Protein AF-A0A9E6UH50-F1 (afdb_monomer_lite)

Structure (mmCIF, N/CA/C/O backbone):
data_AF-A0A9E6UH50-F1
#
_entry.id   AF-A0A9E6UH50-F1
#
loop_
_atom_site.group_PDB
_atom_site.id
_atom_site.type_symbol
_atom_site.label_atom_id
_atom_site.label_alt_id
_atom_site.label_comp_id
_atom_site.label_asym_id
_atom_site.label_entity_id
_atom_site.label_seq_id
_atom_site.pdbx_PDB_ins_code
_atom_site.Cartn_x
_atom_site.Cartn_y
_atom_site.Cartn_z
_atom_site.occupancy
_atom_site.B_iso_or_equiv
_atom_site.auth_seq_id
_atom_site.auth_comp_id
_atom_site.auth_asym_id
_atom_site.auth_atom_id
_atom_site.pdbx_PDB_model_num
ATOM 1 N N . MET A 1 1 ? 26.602 -15.318 -39.374 1.00 60.47 1 MET A N 1
ATOM 2 C CA . MET A 1 1 ? 27.317 -14.076 -38.982 1.00 60.47 1 MET A CA 1
ATOM 3 C C . MET A 1 1 ? 28.482 -13.662 -39.902 1.00 60.47 1 MET A C 1
ATOM 5 O O . MET A 1 1 ? 28.886 -12.515 -39.821 1.00 60.47 1 MET A O 1
ATOM 9 N N . ARG A 1 2 ? 29.004 -14.500 -40.821 1.00 67.19 2 ARG A N 1
ATOM 10 C CA . ARG A 1 2 ? 30.162 -14.135 -41.683 1.00 67.19 2 ARG A CA 1
ATOM 11 C C . ARG A 1 2 ? 29.872 -13.105 -42.791 1.00 67.19 2 ARG A C 1
ATOM 13 O O . ARG A 1 2 ? 30.757 -12.341 -43.156 1.00 67.19 2 ARG A O 1
ATOM 20 N N . TRP A 1 3 ? 28.645 -13.065 -43.313 1.00 79.31 3 TRP A N 1
ATOM 21 C CA . TRP A 1 3 ? 28.259 -12.140 -44.392 1.00 79.31 3 TRP A CA 1
ATOM 22 C C . TRP A 1 3 ? 28.296 -10.663 -43.962 1.00 79.31 3 TRP A C 1
ATOM 24 O O . TRP A 1 3 ? 28.691 -9.802 -44.742 1.00 79.31 3 TRP A O 1
ATOM 34 N N . PHE A 1 4 ? 27.955 -10.380 -42.704 1.00 73.88 4 PHE A N 1
ATOM 35 C CA . PHE A 1 4 ? 27.937 -9.026 -42.149 1.00 73.88 4 PHE A CA 1
ATOM 36 C C . PHE A 1 4 ? 29.351 -8.455 -41.979 1.00 73.88 4 PHE A C 1
ATOM 38 O O . PHE A 1 4 ? 29.631 -7.339 -42.410 1.00 73.88 4 PHE A O 1
ATOM 45 N N . SER A 1 5 ? 30.279 -9.257 -41.447 1.00 70.31 5 SER A N 1
ATOM 46 C CA . SER A 1 5 ? 31.683 -8.859 -41.289 1.00 70.31 5 SER A CA 1
ATOM 47 C C . SER A 1 5 ? 32.361 -8.559 -42.629 1.00 70.31 5 SER A C 1
ATOM 49 O O . SER A 1 5 ? 33.117 -7.599 -42.720 1.00 70.31 5 SER A O 1
ATOM 51 N N . ALA A 1 6 ? 32.049 -9.321 -43.685 1.00 71.25 6 ALA A N 1
ATOM 52 C CA . ALA A 1 6 ? 32.576 -9.068 -45.028 1.00 71.25 6 ALA A CA 1
ATOM 53 C C . ALA A 1 6 ? 32.074 -7.741 -45.625 1.00 71.25 6 ALA A C 1
ATOM 55 O O . ALA A 1 6 ? 32.794 -7.088 -46.374 1.00 71.25 6 ALA A O 1
ATOM 56 N N . ARG A 1 7 ? 30.848 -7.325 -45.280 1.00 69.88 7 ARG A N 1
ATOM 57 C CA . ARG A 1 7 ? 30.283 -6.045 -45.724 1.00 69.88 7 ARG A CA 1
ATOM 58 C C . ARG A 1 7 ? 30.893 -4.870 -44.977 1.00 69.88 7 ARG A C 1
ATOM 60 O O . ARG A 1 7 ? 31.233 -3.895 -45.625 1.00 69.88 7 ARG A O 1
ATOM 67 N N . ILE A 1 8 ? 31.111 -4.983 -43.668 1.00 65.44 8 ILE A N 1
ATOM 68 C CA . ILE A 1 8 ? 31.768 -3.928 -42.880 1.00 65.44 8 ILE A CA 1
ATOM 69 C C . ILE A 1 8 ? 33.249 -3.780 -43.254 1.00 65.44 8 ILE A C 1
ATOM 71 O O . ILE A 1 8 ? 33.734 -2.659 -43.364 1.00 65.44 8 ILE A O 1
ATOM 75 N N . ALA A 1 9 ? 33.949 -4.884 -43.527 1.00 65.62 9 ALA A N 1
ATOM 76 C CA . ALA A 1 9 ? 35.352 -4.860 -43.947 1.00 65.62 9 ALA A CA 1
ATOM 77 C C . ALA A 1 9 ? 35.574 -4.284 -45.360 1.00 65.62 9 ALA A C 1
ATOM 79 O O . ALA A 1 9 ? 36.696 -3.919 -45.696 1.00 65.62 9 ALA A O 1
ATOM 80 N N . ALA A 1 10 ? 34.524 -4.207 -46.188 1.00 69.19 10 ALA A N 1
ATOM 81 C CA . ALA A 1 10 ? 34.582 -3.609 -47.521 1.00 69.19 10 ALA A CA 1
ATOM 82 C C . ALA A 1 10 ? 34.383 -2.079 -47.515 1.00 69.19 10 ALA A C 1
ATOM 84 O O . ALA A 1 10 ? 34.563 -1.445 -48.554 1.00 69.19 10 ALA A O 1
ATOM 85 N N . LEU A 1 11 ? 34.004 -1.475 -46.379 1.00 63.81 11 LEU A N 1
ATOM 86 C CA . LEU A 1 11 ? 33.921 -0.020 -46.238 1.00 63.81 11 LEU A CA 1
ATOM 87 C C . LEU A 1 11 ? 35.285 0.557 -45.849 1.00 63.81 11 LEU A C 1
ATOM 89 O O . LEU A 1 11 ? 36.008 -0.011 -45.032 1.00 63.81 11 LEU A O 1
ATOM 93 N N . SER A 1 12 ? 35.629 1.720 -46.410 1.00 71.62 12 SER A N 1
ATOM 94 C CA . SER A 1 12 ? 36.881 2.390 -46.059 1.00 71.62 12 SER A CA 1
ATOM 95 C C . SER A 1 12 ? 36.887 2.796 -44.571 1.00 71.62 12 SER A C 1
ATOM 97 O O . SER A 1 12 ? 35.833 3.174 -44.040 1.00 71.62 12 SER A O 1
ATOM 99 N N . PRO A 1 13 ? 38.049 2.777 -43.888 1.00 69.06 13 PRO A N 1
ATOM 100 C CA . PRO A 1 13 ? 38.155 3.126 -42.467 1.00 69.06 13 PRO A CA 1
ATOM 101 C C . PRO A 1 13 ? 37.559 4.499 -42.125 1.00 69.06 13 PRO A C 1
ATOM 103 O O . PRO A 1 13 ? 36.979 4.683 -41.057 1.00 69.06 13 PRO A O 1
ATOM 106 N N . GLN A 1 14 ? 37.645 5.455 -43.056 1.00 72.88 14 GLN A N 1
ATOM 107 C CA . GLN A 1 14 ? 37.089 6.798 -42.889 1.00 72.88 14 GLN A CA 1
ATOM 108 C C . GLN A 1 14 ? 35.555 6.800 -42.948 1.00 72.88 14 GLN A C 1
ATOM 110 O O . GLN A 1 14 ? 34.922 7.460 -42.130 1.00 72.88 14 GLN A O 1
ATOM 115 N N . THR A 1 15 ? 34.937 6.028 -43.848 1.00 76.94 15 THR A N 1
ATOM 116 C CA . THR A 1 15 ? 33.468 5.916 -43.917 1.00 76.94 15 THR A CA 1
ATOM 117 C C . THR A 1 15 ? 32.902 5.267 -42.654 1.00 76.94 15 THR A C 1
ATOM 119 O O . THR A 1 15 ? 31.848 5.675 -42.170 1.00 76.94 15 THR A O 1
ATOM 122 N N . LEU A 1 16 ? 33.622 4.292 -42.088 1.00 74.88 16 LEU A N 1
ATOM 123 C CA . LEU A 1 16 ? 33.226 3.629 -40.847 1.00 74.88 16 LEU A CA 1
ATOM 124 C C . LEU A 1 16 ? 33.348 4.561 -39.632 1.00 74.88 16 LEU A C 1
ATOM 126 O O . LEU A 1 16 ? 32.448 4.580 -38.798 1.00 74.88 16 LEU A O 1
ATOM 130 N N . ALA A 1 17 ? 34.409 5.371 -39.558 1.00 80.31 17 ALA A N 1
ATOM 131 C CA . ALA A 1 17 ? 34.592 6.358 -38.492 1.00 80.31 17 ALA A CA 1
ATOM 132 C C . ALA A 1 17 ? 33.496 7.438 -38.507 1.00 80.31 17 ALA A C 1
ATOM 134 O O . ALA A 1 17 ? 32.895 7.721 -37.471 1.00 80.31 17 ALA A O 1
ATOM 135 N N . TRP A 1 18 ? 33.180 7.992 -39.683 1.00 85.81 18 TRP A N 1
ATOM 136 C CA . TRP A 1 18 ? 32.096 8.970 -39.831 1.00 85.81 18 TRP A CA 1
ATOM 137 C C . TRP A 1 18 ? 30.717 8.355 -39.571 1.00 85.81 18 TRP A C 1
ATOM 139 O O . TRP A 1 18 ? 29.883 8.977 -38.914 1.00 85.81 18 TRP A O 1
ATOM 149 N N . GLY A 1 19 ? 30.488 7.115 -40.014 1.00 85.81 19 GLY A N 1
ATOM 150 C CA . GLY A 1 19 ? 29.260 6.376 -39.716 1.00 85.81 19 GLY A CA 1
ATOM 151 C C . GLY A 1 19 ? 29.083 6.104 -38.220 1.00 85.81 19 GLY A C 1
ATOM 152 O O . GLY A 1 19 ? 27.998 6.311 -37.681 1.00 85.81 19 GLY A O 1
ATOM 153 N N . ALA A 1 20 ? 30.154 5.706 -37.528 1.00 83.31 20 ALA A N 1
ATOM 154 C CA . ALA A 1 20 ? 30.144 5.484 -36.085 1.00 83.31 20 ALA A CA 1
ATOM 155 C C . ALA A 1 20 ? 29.904 6.784 -35.303 1.00 83.31 20 ALA A C 1
ATOM 157 O O . ALA A 1 20 ? 29.117 6.789 -34.358 1.00 83.31 20 ALA A O 1
ATOM 158 N N . ALA A 1 21 ? 30.523 7.894 -35.719 1.00 88.25 21 ALA A N 1
ATOM 159 C CA . ALA A 1 21 ? 30.309 9.203 -35.105 1.00 88.25 21 ALA A CA 1
ATOM 160 C C . ALA A 1 21 ? 28.858 9.686 -35.272 1.00 88.25 21 ALA A C 1
ATOM 162 O O . ALA A 1 21 ? 28.237 10.127 -34.304 1.00 88.25 21 ALA A O 1
ATOM 163 N N . ALA A 1 22 ? 28.289 9.542 -36.473 1.00 89.12 22 ALA A N 1
ATOM 164 C CA . ALA A 1 22 ? 26.889 9.874 -36.728 1.00 89.12 22 ALA A CA 1
ATOM 165 C C . ALA A 1 22 ? 25.935 9.001 -35.894 1.00 89.12 22 ALA A C 1
ATOM 167 O O . ALA A 1 22 ? 25.007 9.518 -35.274 1.00 89.12 22 ALA A O 1
ATOM 168 N N . ALA A 1 23 ? 26.191 7.691 -35.817 1.00 86.62 23 ALA A N 1
ATOM 169 C CA . ALA A 1 23 ? 25.402 6.775 -34.997 1.00 86.62 23 ALA A CA 1
ATOM 170 C C . ALA A 1 23 ? 25.469 7.131 -33.503 1.00 86.62 23 ALA A C 1
ATOM 172 O O . ALA A 1 23 ? 24.438 7.152 -32.834 1.00 86.62 23 ALA A O 1
ATOM 173 N N . ALA A 1 24 ? 26.654 7.469 -32.984 1.00 89.56 24 ALA A N 1
ATOM 174 C CA . ALA A 1 24 ? 26.821 7.897 -31.598 1.00 89.56 24 ALA A CA 1
ATOM 175 C C . ALA A 1 24 ? 26.000 9.159 -31.290 1.00 89.56 24 ALA A C 1
ATOM 177 O O . ALA A 1 24 ? 25.312 9.209 -30.272 1.00 89.56 24 ALA A O 1
ATOM 178 N N . LEU A 1 25 ? 26.002 10.145 -32.191 1.00 92.12 25 LEU A N 1
ATOM 179 C CA . LEU A 1 25 ? 25.234 11.380 -32.024 1.00 92.12 25 LEU A CA 1
ATOM 180 C C . LEU A 1 25 ? 23.720 11.117 -31.988 1.00 92.12 25 LEU A C 1
ATOM 182 O O . LEU A 1 25 ? 23.012 11.669 -31.148 1.00 92.12 25 LEU A O 1
ATOM 186 N N . VAL A 1 26 ? 23.231 10.209 -32.837 1.00 92.06 26 VAL A N 1
ATOM 187 C CA . VAL A 1 26 ? 21.827 9.766 -32.844 1.00 92.06 26 VAL A CA 1
ATOM 188 C C . VAL A 1 26 ? 21.455 9.020 -31.556 1.00 92.06 26 VAL A C 1
ATOM 190 O O . VAL A 1 26 ? 20.345 9.189 -31.049 1.00 92.06 26 VAL A O 1
ATOM 193 N N . ILE A 1 27 ? 22.361 8.215 -30.995 1.00 89.31 27 ILE A N 1
ATOM 194 C CA . ILE A 1 27 ? 22.145 7.533 -29.709 1.00 89.31 27 ILE A CA 1
ATOM 195 C C . ILE A 1 27 ? 22.078 8.551 -28.564 1.00 89.31 27 ILE A C 1
ATOM 197 O O . ILE A 1 27 ? 21.175 8.465 -27.737 1.00 89.31 27 ILE A O 1
ATOM 201 N N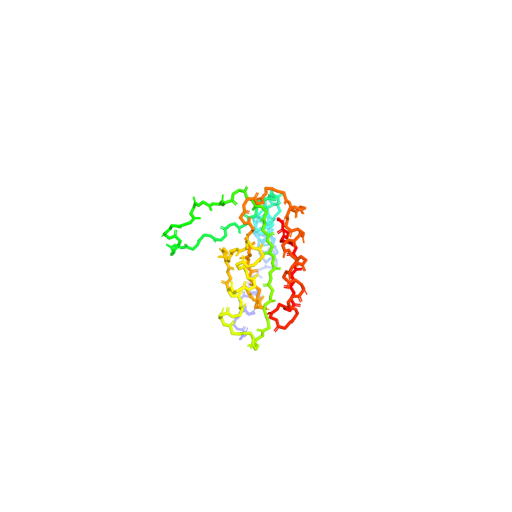 . PHE A 1 28 ? 22.970 9.546 -28.532 1.00 89.50 28 PHE A N 1
ATOM 202 C CA . PHE A 1 28 ? 22.933 10.603 -27.516 1.00 89.50 28 PHE A CA 1
ATOM 203 C C . PHE A 1 28 ? 21.674 11.467 -27.611 1.00 89.50 28 PHE A C 1
ATOM 205 O O . PHE A 1 28 ? 21.086 11.790 -26.582 1.00 89.50 28 PHE A O 1
ATOM 212 N N . ALA A 1 29 ? 21.215 11.790 -28.822 1.00 87.19 29 ALA A N 1
ATOM 213 C CA . ALA A 1 29 ? 19.954 12.500 -29.012 1.00 87.19 29 ALA A CA 1
ATOM 214 C C . ALA A 1 29 ? 18.762 11.692 -28.465 1.00 87.19 29 ALA A C 1
ATOM 216 O O . ALA A 1 29 ? 17.949 12.229 -27.717 1.00 87.19 29 ALA A O 1
ATOM 217 N N . GLN A 1 30 ? 18.694 10.387 -28.755 1.00 77.31 30 GLN A N 1
ATOM 218 C CA . GLN A 1 30 ? 17.661 9.503 -28.199 1.00 77.31 30 GLN A CA 1
ATOM 219 C C . GLN A 1 30 ? 17.744 9.404 -26.672 1.00 77.31 30 GLN A C 1
ATOM 221 O O . GLN A 1 30 ? 16.728 9.521 -25.990 1.00 77.31 30 GLN A O 1
ATOM 226 N N . ALA A 1 31 ? 18.950 9.239 -26.126 1.00 79.44 31 ALA A N 1
ATOM 227 C CA . ALA A 1 31 ? 19.174 9.197 -24.686 1.00 79.44 31 ALA A CA 1
ATOM 228 C C . ALA A 1 31 ? 18.780 10.517 -24.005 1.00 79.44 31 ALA A C 1
ATOM 230 O O . ALA A 1 31 ? 18.262 10.486 -22.895 1.00 79.44 31 ALA A O 1
ATOM 231 N N . GLY A 1 32 ? 18.962 11.659 -24.672 1.00 79.44 32 GLY A N 1
ATOM 232 C CA . GLY A 1 32 ? 18.511 12.966 -24.197 1.00 79.44 32 GLY A CA 1
ATOM 233 C C . GLY A 1 32 ? 16.988 13.109 -24.178 1.00 79.44 32 GLY A C 1
ATOM 234 O O . GLY A 1 32 ? 16.450 13.640 -23.215 1.00 79.44 32 GLY A O 1
ATOM 235 N N . ILE A 1 33 ? 16.279 12.593 -25.187 1.00 78.25 33 ILE A N 1
ATOM 236 C CA . ILE A 1 33 ? 14.803 12.603 -25.224 1.00 78.25 33 ILE A CA 1
ATOM 237 C C . ILE A 1 33 ? 14.233 11.703 -24.122 1.00 78.25 33 ILE A C 1
ATOM 239 O O . ILE A 1 33 ? 13.354 12.117 -23.370 1.00 78.25 33 ILE A O 1
ATOM 243 N N . ILE A 1 34 ? 14.770 10.487 -23.986 1.00 73.44 34 ILE A N 1
ATOM 244 C CA . ILE A 1 34 ? 14.347 9.536 -22.953 1.00 73.44 34 ILE A CA 1
ATOM 245 C C . ILE A 1 34 ? 14.711 10.094 -21.573 1.00 73.44 34 ILE A C 1
ATOM 247 O O . ILE A 1 34 ? 13.834 10.304 -20.742 1.00 73.44 34 ILE A O 1
ATOM 251 N N . GLY A 1 35 ? 15.979 10.427 -21.338 1.00 70.81 35 GLY A N 1
ATOM 252 C CA . GLY A 1 35 ? 16.455 10.992 -20.075 1.00 70.81 35 GLY A CA 1
ATOM 253 C C . GLY A 1 35 ? 15.748 12.292 -19.700 1.00 70.81 35 GLY A C 1
ATOM 254 O O . GLY A 1 35 ? 15.397 12.469 -18.542 1.00 70.81 35 GLY A O 1
ATOM 255 N N . GLY A 1 36 ? 15.452 13.159 -20.669 1.00 66.62 36 GLY A N 1
ATOM 256 C CA . GLY A 1 36 ? 14.676 14.382 -20.477 1.00 66.62 36 GLY A CA 1
ATOM 257 C C . GLY A 1 36 ? 13.216 14.123 -20.105 1.00 66.62 36 GLY A C 1
ATOM 258 O O . GLY A 1 36 ? 12.677 14.858 -19.290 1.00 66.62 36 GLY A O 1
ATOM 259 N N . SER A 1 37 ? 12.589 13.055 -20.609 1.00 62.03 37 SER A N 1
ATOM 260 C CA . SER A 1 37 ? 11.250 12.645 -20.156 1.00 62.03 37 SER A CA 1
ATOM 261 C C . SER A 1 37 ? 11.248 12.067 -18.734 1.00 62.03 37 SER A C 1
ATOM 263 O O . SER A 1 37 ? 10.293 12.269 -17.992 1.00 62.03 37 SER A O 1
ATOM 265 N N . PHE A 1 38 ? 12.338 11.411 -18.323 1.00 60.41 38 PHE A N 1
ATOM 266 C CA . PHE A 1 38 ? 12.490 10.878 -16.966 1.00 60.41 38 PHE A CA 1
ATOM 267 C C . PHE A 1 38 ? 12.916 11.944 -15.943 1.00 60.41 38 PHE A C 1
ATOM 269 O O . PHE A 1 38 ? 12.464 11.897 -14.805 1.00 60.41 38 PHE A O 1
ATOM 276 N N . LEU A 1 39 ? 13.758 12.912 -16.326 1.00 59.12 39 LEU A N 1
ATOM 277 C CA . LEU A 1 39 ? 14.201 14.008 -15.449 1.00 59.12 39 LEU A CA 1
ATOM 278 C C . LEU A 1 39 ? 13.239 15.207 -15.463 1.00 59.12 39 LEU A C 1
ATOM 280 O O . LEU A 1 39 ? 13.083 15.863 -14.441 1.00 59.12 39 LEU A O 1
ATOM 284 N N . GLY A 1 40 ? 12.581 15.490 -16.589 1.00 48.88 40 GLY A N 1
ATOM 285 C CA . GLY A 1 40 ? 11.536 16.517 -16.709 1.00 48.88 40 GLY A CA 1
ATOM 286 C C . GLY A 1 40 ? 10.174 16.071 -16.169 1.00 48.88 40 GLY A C 1
ATOM 287 O O . GLY A 1 40 ? 9.262 16.883 -16.079 1.00 48.88 40 GLY A O 1
ATOM 288 N N . GLY A 1 41 ? 10.045 14.793 -15.799 1.00 46.69 41 GLY A N 1
ATOM 289 C CA . GLY A 1 41 ? 8.899 14.214 -15.095 1.00 46.69 41 GLY A CA 1
ATOM 290 C C . GLY A 1 41 ? 9.067 14.160 -13.573 1.00 46.69 41 GLY A C 1
ATOM 291 O O . GLY A 1 41 ? 8.339 13.423 -12.917 1.00 46.69 41 GLY A O 1
ATOM 292 N N . VAL A 1 42 ? 10.023 14.908 -13.009 1.00 45.34 42 VAL A N 1
ATOM 293 C CA . VAL A 1 42 ? 10.136 15.143 -11.557 1.00 45.34 42 VAL A CA 1
ATOM 294 C C . VAL A 1 42 ? 9.533 16.511 -11.214 1.00 45.34 42 VAL A C 1
ATOM 296 O O . VAL A 1 42 ? 10.108 17.309 -10.484 1.00 45.34 42 VAL A O 1
ATOM 299 N N . GLU A 1 43 ? 8.355 16.800 -11.761 1.00 44.72 43 GLU A N 1
ATOM 300 C CA . GLU A 1 43 ? 7.339 17.432 -10.931 1.00 44.72 43 GLU A CA 1
ATOM 301 C C . GLU A 1 43 ? 6.584 16.282 -10.276 1.00 44.72 43 GLU A C 1
ATOM 303 O O . GLU A 1 43 ? 5.987 15.436 -10.937 1.00 44.72 43 GLU A O 1
ATOM 308 N N . GLU A 1 44 ? 6.709 16.231 -8.959 1.00 48.12 44 GLU A N 1
ATOM 309 C CA . GLU A 1 44 ? 5.996 15.391 -8.009 1.00 48.12 44 GLU A CA 1
ATOM 310 C C . GLU A 1 44 ? 4.477 15.581 -8.165 1.00 48.12 44 GLU A C 1
ATOM 312 O O . GLU A 1 44 ? 3.807 16.252 -7.393 1.00 48.12 44 GLU A O 1
ATOM 317 N N . SER A 1 45 ? 3.916 15.037 -9.237 1.00 45.22 45 SER A N 1
ATOM 318 C CA . SER A 1 45 ? 2.484 14.904 -9.445 1.00 45.22 45 SER A CA 1
ATOM 319 C C . SER A 1 45 ? 2.223 13.426 -9.632 1.00 45.22 45 SER A C 1
ATOM 321 O O . SER A 1 45 ? 2.485 12.850 -10.688 1.00 45.22 45 SER A O 1
ATOM 323 N N . GLY A 1 46 ? 1.781 12.807 -8.537 1.00 46.50 46 GLY A N 1
ATOM 324 C CA . GLY A 1 46 ? 1.476 11.392 -8.438 1.00 46.50 46 GLY A CA 1
ATOM 325 C C . GLY A 1 46 ? 0.771 10.879 -9.688 1.00 46.50 46 GLY A C 1
ATOM 326 O O . GLY A 1 46 ? -0.291 11.367 -10.075 1.00 46.50 46 GLY A O 1
ATOM 327 N N . SER A 1 47 ? 1.391 9.879 -10.312 1.00 45.72 47 SER A N 1
ATOM 328 C CA . SER A 1 47 ? 0.835 9.090 -11.405 1.00 45.72 47 SER A CA 1
ATOM 329 C C . SER A 1 47 ? -0.527 8.524 -10.991 1.00 45.72 47 SER A C 1
ATOM 331 O O . SER A 1 47 ? -0.625 7.419 -10.452 1.00 45.72 47 SER A O 1
ATOM 333 N N . THR A 1 48 ? -1.587 9.287 -11.245 1.00 54.91 48 THR A N 1
ATOM 334 C CA . THR A 1 48 ? -2.969 8.856 -11.068 1.00 54.91 48 THR A CA 1
ATOM 335 C C . THR A 1 48 ? -3.273 7.890 -12.203 1.00 54.91 48 THR A C 1
ATOM 337 O O . THR A 1 48 ? -3.568 8.283 -13.329 1.00 54.91 48 THR A O 1
ATOM 340 N N . TYR A 1 49 ? -3.115 6.599 -11.918 1.00 43.47 49 TYR A N 1
ATOM 341 C CA . TYR A 1 49 ? -3.515 5.527 -12.819 1.00 43.47 49 TYR A CA 1
ATOM 342 C C . TYR A 1 49 ? -5.038 5.527 -12.937 1.00 43.47 49 TYR A C 1
ATOM 344 O O . TYR A 1 49 ? -5.737 4.961 -12.099 1.00 43.47 49 TYR A O 1
ATOM 352 N N . GLN A 1 50 ? -5.548 6.169 -13.983 1.00 46.47 50 GLN A N 1
ATOM 353 C CA . GLN A 1 50 ? -6.968 6.176 -14.298 1.00 46.47 50 GLN A CA 1
ATOM 354 C C . GLN A 1 50 ? -7.268 5.048 -15.285 1.00 46.47 50 GLN A C 1
ATOM 356 O O . GLN A 1 50 ? -6.806 5.050 -16.426 1.00 46.47 50 GLN A O 1
ATOM 361 N N . THR A 1 51 ? -8.019 4.049 -14.826 1.00 50.84 51 THR A N 1
ATOM 362 C CA . THR A 1 51 ? -8.461 2.930 -15.669 1.00 50.84 51 THR A CA 1
ATOM 363 C C . THR A 1 51 ? -9.841 3.268 -16.230 1.00 50.84 51 THR A C 1
ATOM 365 O O . THR A 1 51 ? -10.693 3.750 -15.495 1.00 50.84 51 THR A O 1
ATOM 368 N N . ALA A 1 52 ? -10.095 3.007 -17.516 1.00 49.00 52 ALA A N 1
ATOM 369 C CA . ALA A 1 52 ? -11.335 3.399 -18.208 1.00 49.00 52 ALA A CA 1
ATOM 370 C C . ALA A 1 52 ? -12.638 2.792 -17.633 1.00 49.00 52 ALA A C 1
ATOM 372 O O . ALA A 1 52 ? -13.728 3.228 -17.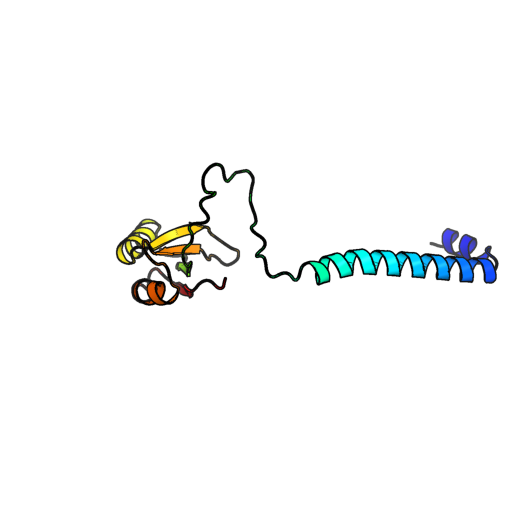992 1.00 49.00 52 ALA A O 1
ATOM 373 N N . SER A 1 53 ? -12.535 1.805 -16.739 1.00 50.50 53 SER A N 1
ATOM 374 C CA . SER A 1 53 ? -13.661 1.226 -15.993 1.00 50.50 53 SER A CA 1
ATOM 375 C C . SER A 1 53 ? -14.064 2.043 -14.760 1.00 50.50 53 SER A C 1
ATOM 377 O O . SER A 1 53 ? -15.032 1.690 -14.092 1.00 50.50 53 SER A O 1
ATOM 379 N N . ASP A 1 54 ? -13.344 3.126 -14.455 1.00 47.59 54 ASP A N 1
ATOM 380 C CA . ASP A 1 54 ? -13.688 4.110 -13.425 1.00 47.59 54 ASP A CA 1
ATOM 381 C C . ASP A 1 54 ? -14.817 5.032 -13.922 1.00 47.59 54 ASP A C 1
ATOM 383 O O . ASP A 1 54 ? -14.697 6.247 -14.076 1.00 47.59 54 ASP A O 1
ATOM 387 N N . GLY A 1 55 ? -15.942 4.411 -14.268 1.00 45.09 55 GLY A N 1
ATOM 388 C CA . GLY A 1 55 ? -17.202 5.091 -14.496 1.00 45.09 55 GLY A CA 1
ATOM 389 C C . GLY A 1 55 ? -17.886 5.307 -13.156 1.00 45.09 55 GLY A C 1
ATOM 390 O O . GLY A 1 55 ? -18.837 4.588 -12.866 1.00 45.09 55 GLY A O 1
ATOM 391 N N . SER A 1 56 ? -17.388 6.269 -12.366 1.00 44.50 56 SER A N 1
ATOM 392 C CA . SER A 1 56 ? -17.974 6.866 -11.140 1.00 44.50 56 SER A CA 1
ATOM 393 C C . SER A 1 56 ? -17.066 6.844 -9.900 1.00 44.50 56 SER A C 1
ATOM 395 O O . SER A 1 56 ? -17.526 6.478 -8.827 1.00 44.50 56 SER A O 1
ATOM 397 N N . ALA A 1 57 ? -15.818 7.310 -9.975 1.00 44.31 57 ALA A N 1
ATOM 398 C CA . ALA A 1 57 ? -15.151 7.861 -8.790 1.00 44.31 57 ALA A CA 1
ATOM 399 C C . ALA A 1 57 ? 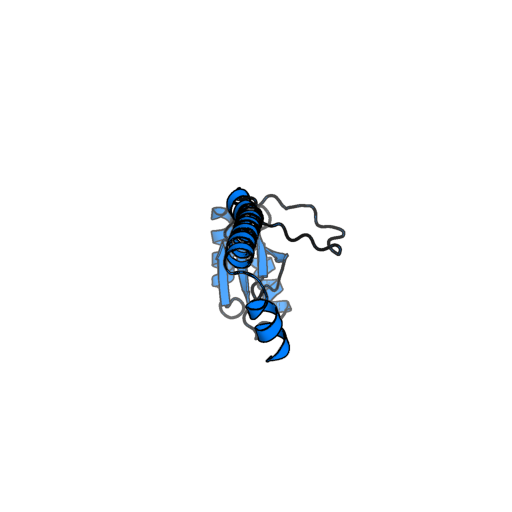-14.068 8.900 -9.125 1.00 44.31 57 ALA A C 1
ATOM 401 O O . ALA A 1 57 ? -13.079 9.030 -8.410 1.00 44.31 57 ALA A O 1
ATOM 402 N N . SER A 1 58 ? -14.314 9.781 -10.103 1.00 43.53 58 SER A N 1
ATOM 403 C CA . SER A 1 58 ? -13.677 11.113 -10.110 1.00 43.53 58 SER A CA 1
ATOM 404 C C . SER A 1 58 ? -14.279 12.011 -9.019 1.00 43.53 58 SER A C 1
ATOM 406 O O . SER A 1 58 ? -14.682 13.149 -9.243 1.00 43.53 58 SER A O 1
ATOM 408 N N . GLN A 1 59 ? -14.345 11.480 -7.808 1.00 43.84 59 GLN A N 1
ATOM 409 C CA . GLN A 1 59 ? -14.139 12.252 -6.614 1.00 43.84 59 GLN A CA 1
ATOM 410 C C . GLN A 1 59 ? -12.865 11.649 -6.043 1.00 43.84 59 GLN A C 1
ATOM 412 O O . GLN A 1 59 ? -12.894 10.694 -5.270 1.00 43.84 59 GLN A O 1
ATOM 417 N N . ALA A 1 60 ? -11.728 12.196 -6.475 1.00 47.25 60 ALA A N 1
ATOM 418 C CA . ALA A 1 60 ? -10.567 12.282 -5.612 1.00 47.25 60 ALA A CA 1
ATOM 419 C C . ALA A 1 60 ? -11.080 12.877 -4.295 1.00 47.25 60 ALA A C 1
ATOM 421 O O . ALA A 1 60 ? -11.204 14.090 -4.148 1.00 47.25 60 ALA A O 1
ATOM 422 N N . ALA A 1 61 ? -11.550 12.015 -3.394 1.00 48.06 61 ALA A N 1
ATOM 423 C CA . ALA A 1 61 ? -12.062 12.438 -2.117 1.00 48.06 61 ALA A CA 1
ATOM 424 C C . ALA A 1 61 ? -10.848 13.047 -1.414 1.00 48.06 61 ALA A C 1
ATOM 426 O O . ALA A 1 61 ? -9.827 12.385 -1.195 1.00 48.06 61 ALA A O 1
ATOM 427 N N . ALA A 1 62 ? -10.927 14.359 -1.225 1.00 54.97 62 ALA A N 1
ATOM 428 C CA . ALA A 1 62 ? -9.864 15.249 -0.793 1.00 54.97 62 ALA A CA 1
ATOM 429 C C . ALA A 1 62 ? -9.576 15.046 0.700 1.00 54.97 62 ALA A C 1
ATOM 431 O O . ALA A 1 62 ? -9.811 15.919 1.526 1.00 54.97 62 ALA A O 1
ATOM 432 N N . GLY A 1 63 ? -9.144 13.841 1.051 1.00 61.28 63 GLY A N 1
ATOM 433 C CA . GLY A 1 63 ? -8.894 13.439 2.422 1.00 61.28 63 GLY A CA 1
ATOM 434 C C . GLY A 1 63 ? -7.805 12.371 2.497 1.00 61.28 63 GLY A C 1
ATOM 435 O O . GLY A 1 63 ? -7.607 11.630 1.528 1.00 61.28 63 GLY A O 1
ATOM 436 N N . PRO A 1 64 ? -7.111 12.296 3.635 1.00 71.25 64 PRO A N 1
ATOM 437 C CA . PRO A 1 64 ? -5.972 11.426 3.874 1.00 71.25 64 PRO A CA 1
ATOM 438 C C . PRO A 1 64 ? -6.388 9.953 3.762 1.00 71.25 64 PRO A C 1
ATOM 440 O O . PRO A 1 64 ? -7.477 9.552 4.184 1.00 71.25 64 PRO A O 1
ATOM 443 N N . THR A 1 65 ? -5.517 9.136 3.170 1.00 80.38 65 THR A N 1
ATOM 444 C CA . THR A 1 65 ? -5.747 7.697 2.982 1.00 80.38 65 THR A CA 1
ATOM 445 C C . THR A 1 65 ? -4.778 6.877 3.824 1.00 80.38 65 THR A C 1
ATOM 447 O O . THR A 1 65 ? -3.690 7.329 4.177 1.00 80.38 65 THR A O 1
ATOM 450 N N . ALA A 1 66 ? -5.174 5.655 4.170 1.00 80.31 66 ALA A N 1
ATOM 451 C CA . ALA A 1 66 ? -4.333 4.697 4.870 1.00 80.31 66 ALA A CA 1
ATOM 452 C C . ALA A 1 66 ? -4.244 3.372 4.119 1.00 80.31 66 ALA A C 1
ATOM 454 O O . ALA A 1 66 ? -5.142 2.981 3.376 1.00 80.31 66 ALA A O 1
ATOM 455 N N . LEU A 1 67 ? -3.136 2.673 4.328 1.00 83.56 67 LEU A N 1
ATOM 456 C CA . LEU A 1 67 ? -2.885 1.349 3.793 1.00 83.56 67 LEU A CA 1
ATOM 457 C C . LEU A 1 67 ? -3.118 0.309 4.880 1.00 83.56 67 LEU A C 1
ATOM 459 O O . LEU A 1 67 ? -2.540 0.384 5.965 1.00 83.56 67 LEU A O 1
ATOM 463 N N . VAL A 1 68 ? -3.941 -0.686 4.566 1.00 83.50 68 VAL A N 1
ATOM 464 C CA . VAL A 1 68 ? -4.260 -1.794 5.464 1.00 83.50 68 VAL A CA 1
ATOM 465 C C . VAL A 1 68 ? -4.067 -3.116 4.742 1.00 83.50 68 VAL A C 1
ATOM 467 O O . VAL A 1 68 ? -4.493 -3.273 3.603 1.00 83.50 68 VAL A O 1
ATOM 470 N N . SER A 1 69 ? -3.437 -4.085 5.398 1.00 84.12 69 SER A N 1
ATOM 471 C CA . SER A 1 69 ? -3.465 -5.478 4.959 1.00 84.12 69 SER A CA 1
ATOM 472 C C . SER A 1 69 ? -4.222 -6.322 5.972 1.00 84.12 69 SER A C 1
ATOM 474 O O . SER A 1 69 ? -4.055 -6.184 7.187 1.00 84.12 69 SER A O 1
ATOM 476 N N . PHE A 1 70 ? -5.076 -7.194 5.453 1.00 85.69 70 PHE A N 1
ATOM 477 C CA . PHE A 1 70 ? -5.868 -8.115 6.255 1.00 85.69 70 PHE A CA 1
ATOM 478 C C . PHE A 1 70 ? -5.183 -9.478 6.329 1.00 85.69 70 PHE A C 1
ATOM 480 O O . PHE A 1 70 ? -4.360 -9.832 5.479 1.00 85.69 70 PHE A O 1
ATOM 487 N N . GLN A 1 71 ? -5.507 -10.248 7.364 1.00 82.44 71 GLN A N 1
ATOM 488 C CA . GLN A 1 71 ? -5.079 -11.637 7.450 1.00 82.44 71 GLN A CA 1
ATOM 489 C C . GLN A 1 71 ? -5.732 -12.441 6.315 1.00 82.44 71 GLN A C 1
ATOM 491 O O . GLN A 1 71 ? -6.921 -12.269 6.054 1.00 82.44 71 GLN A O 1
ATOM 496 N N . PRO A 1 72 ? -5.010 -13.364 5.659 1.00 75.44 72 PRO A N 1
ATOM 497 C CA . PRO A 1 72 ? -5.588 -14.204 4.607 1.00 75.44 72 PRO A CA 1
ATOM 498 C C . PRO A 1 72 ? -6.665 -15.167 5.137 1.00 75.44 72 PRO A C 1
ATOM 500 O O . PRO A 1 72 ? -7.466 -15.678 4.362 1.00 75.44 72 PRO A O 1
ATOM 503 N N . SER A 1 73 ? -6.691 -15.407 6.451 1.00 73.19 73 SER A N 1
ATOM 504 C CA . SER A 1 73 ? -7.725 -16.169 7.158 1.00 73.19 73 SER A CA 1
ATOM 505 C C . SER A 1 73 ? -8.929 -15.323 7.591 1.00 73.19 73 SER A C 1
ATOM 507 O O . SER A 1 73 ? -9.894 -15.880 8.113 1.00 73.19 73 SER A O 1
ATOM 509 N N . ALA A 1 74 ? -8.885 -13.997 7.421 1.00 79.69 74 ALA A N 1
ATOM 510 C CA . ALA A 1 74 ? -9.985 -13.120 7.794 1.00 79.69 74 ALA A CA 1
ATOM 511 C C . ALA A 1 74 ? -11.152 -13.277 6.815 1.00 79.69 74 ALA A C 1
ATOM 513 O O . ALA A 1 74 ? -10.988 -13.212 5.597 1.00 79.69 74 ALA A O 1
ATOM 514 N N . THR A 1 75 ? -12.356 -13.458 7.352 1.00 80.31 75 THR A N 1
ATOM 515 C CA . THR A 1 75 ? -13.570 -13.500 6.535 1.00 80.31 75 THR A CA 1
ATOM 516 C C . THR A 1 75 ? -13.973 -12.087 6.119 1.00 80.31 75 THR A C 1
ATOM 518 O O . THR A 1 75 ? -13.750 -11.126 6.859 1.00 80.31 75 THR A O 1
ATOM 521 N N . ALA A 1 76 ? -14.620 -11.951 4.958 1.00 75.56 76 ALA A N 1
ATOM 522 C CA . ALA A 1 76 ? -15.119 -10.657 4.483 1.00 75.56 76 ALA A CA 1
ATOM 523 C C . ALA A 1 76 ? -16.019 -9.966 5.528 1.00 75.56 76 ALA A C 1
ATOM 525 O O . ALA A 1 76 ? -15.882 -8.771 5.770 1.00 75.56 76 ALA A O 1
ATOM 526 N N . ALA A 1 77 ? -16.858 -10.735 6.230 1.00 79.50 77 ALA A N 1
ATOM 527 C CA . ALA A 1 77 ? -17.720 -10.222 7.294 1.00 79.50 77 ALA A CA 1
ATOM 528 C C . ALA A 1 77 ? -16.932 -9.623 8.475 1.00 79.50 77 ALA A C 1
ATOM 530 O O . ALA A 1 77 ? -17.318 -8.581 9.006 1.00 79.50 77 ALA A O 1
ATOM 531 N N . ALA A 1 78 ? -15.825 -10.256 8.875 1.00 81.19 78 ALA A N 1
ATOM 532 C CA . ALA A 1 78 ? -14.968 -9.760 9.951 1.00 81.19 78 ALA A CA 1
ATOM 533 C C . ALA A 1 78 ? -14.211 -8.488 9.535 1.00 81.19 78 ALA A C 1
ATOM 535 O O . ALA A 1 78 ? -14.107 -7.548 10.321 1.00 81.19 78 ALA A O 1
ATOM 536 N N . VAL A 1 79 ? -13.740 -8.437 8.285 1.00 82.81 79 VAL A N 1
ATOM 537 C CA . VAL A 1 79 ? -13.094 -7.249 7.706 1.00 82.81 79 VAL A CA 1
ATOM 538 C C . VAL A 1 79 ? -14.059 -6.066 7.677 1.00 82.81 79 VAL A C 1
ATOM 540 O O . VAL A 1 79 ? -13.722 -4.986 8.157 1.00 82.81 79 VAL A O 1
ATOM 543 N N . GLU A 1 80 ? -15.281 -6.265 7.183 1.00 83.50 80 GLU A N 1
ATOM 544 C CA . GLU A 1 80 ? -16.291 -5.208 7.167 1.00 83.50 80 GLU A CA 1
ATOM 545 C C . GLU A 1 80 ? -16.687 -4.742 8.571 1.00 83.50 80 GLU A C 1
ATOM 547 O O . GLU A 1 80 ? -16.914 -3.552 8.778 1.00 83.50 80 GLU A O 1
ATOM 552 N N . ALA A 1 81 ? -16.793 -5.655 9.542 1.00 83.50 81 ALA A N 1
ATOM 553 C CA . ALA A 1 81 ? -17.100 -5.293 10.923 1.00 83.50 81 ALA A CA 1
ATOM 554 C C . ALA A 1 81 ? -16.005 -4.396 11.520 1.00 83.50 81 ALA A C 1
ATOM 556 O O . ALA A 1 81 ? -16.322 -3.329 12.043 1.00 83.50 81 ALA A O 1
ATOM 557 N N . ALA A 1 82 ? -14.734 -4.775 11.353 1.00 84.12 82 ALA A N 1
ATOM 558 C CA . ALA A 1 82 ? -13.596 -3.987 11.821 1.00 84.12 82 ALA A CA 1
ATOM 559 C C . ALA A 1 82 ? -13.517 -2.609 11.139 1.00 84.12 82 ALA A C 1
ATOM 561 O O . ALA A 1 82 ? -13.222 -1.606 11.787 1.00 84.12 82 ALA A O 1
ATOM 562 N N . LEU A 1 83 ? -13.814 -2.537 9.838 1.00 84.31 83 LEU A N 1
ATOM 563 C CA . LEU A 1 83 ? -13.860 -1.277 9.094 1.00 84.31 83 LEU A CA 1
ATOM 564 C C . LEU A 1 83 ? -15.004 -0.371 9.559 1.00 84.31 83 LEU A C 1
ATOM 566 O O . LEU A 1 83 ? -14.768 0.807 9.822 1.00 84.31 83 LEU A O 1
ATOM 570 N N . ARG A 1 84 ? -16.213 -0.919 9.739 1.00 85.12 84 ARG A N 1
ATOM 571 C CA . ARG A 1 84 ? -17.368 -0.176 10.269 1.00 85.12 84 ARG A CA 1
ATOM 572 C C . ARG A 1 84 ? -17.091 0.377 11.665 1.00 85.12 84 ARG A C 1
ATOM 574 O O . ARG A 1 84 ? -17.375 1.543 11.918 1.00 85.12 84 ARG A O 1
ATOM 581 N N . GLU A 1 85 ? -16.497 -0.422 12.547 1.00 84.06 85 GLU A N 1
ATOM 582 C CA . GLU A 1 85 ? -16.127 0.005 13.902 1.00 84.06 85 GLU A CA 1
ATOM 583 C C . GLU A 1 85 ? -15.040 1.093 13.896 1.00 84.06 85 GLU A C 1
ATOM 585 O O . GLU A 1 85 ? -15.058 2.020 14.708 1.00 84.06 85 GLU A O 1
ATOM 590 N N . ALA A 1 86 ? -14.119 1.033 12.933 1.00 83.25 86 ALA A N 1
ATOM 591 C CA . ALA A 1 86 ? -13.098 2.054 12.733 1.00 83.25 86 ALA A CA 1
ATOM 592 C C . ALA A 1 86 ? -13.595 3.302 11.974 1.00 83.25 86 ALA A C 1
ATOM 594 O O . ALA A 1 86 ? -12.824 4.255 11.830 1.00 83.25 86 ALA A O 1
ATOM 595 N N . GLY A 1 87 ? -14.841 3.318 11.484 1.00 83.06 87 GLY A N 1
ATOM 596 C CA . GLY A 1 87 ? -15.361 4.389 10.624 1.00 83.06 87 GLY A CA 1
ATOM 597 C C . GLY A 1 87 ? -14.610 4.503 9.294 1.00 83.06 87 GLY A C 1
ATOM 598 O O . GLY A 1 87 ? -14.466 5.601 8.755 1.00 83.06 87 GLY A O 1
ATOM 599 N N . ALA A 1 88 ? -14.066 3.387 8.809 1.00 82.25 88 ALA A N 1
ATOM 600 C CA . ALA A 1 88 ? -13.232 3.316 7.623 1.00 82.25 88 ALA A CA 1
ATOM 601 C C . ALA A 1 88 ? -13.952 2.621 6.460 1.00 82.25 88 ALA A C 1
ATOM 603 O O . ALA A 1 88 ? -14.732 1.692 6.648 1.00 82.25 88 ALA A O 1
ATOM 604 N N . GLU A 1 89 ? -13.633 3.047 5.246 1.00 80.56 89 GLU A N 1
ATOM 605 C CA . GLU A 1 89 ? -14.172 2.530 3.994 1.00 80.56 89 GLU A CA 1
ATOM 606 C C . GLU A 1 89 ? -13.026 2.167 3.046 1.00 80.56 89 GLU A C 1
ATOM 608 O O . GLU A 1 89 ? -12.018 2.874 2.980 1.00 80.56 89 GLU A O 1
ATOM 613 N N . ILE A 1 90 ? -13.161 1.059 2.312 1.00 81.31 90 ILE A N 1
ATOM 614 C CA . ILE A 1 90 ? -12.187 0.665 1.289 1.00 81.31 90 ILE A CA 1
ATOM 615 C C . ILE A 1 90 ? -12.455 1.488 0.033 1.00 81.31 90 ILE A C 1
ATOM 617 O O . ILE A 1 90 ? -13.488 1.335 -0.608 1.00 81.31 90 ILE A O 1
ATOM 621 N N . VAL A 1 91 ? -11.485 2.314 -0.344 1.00 78.69 91 VAL A N 1
ATOM 622 C CA . VAL A 1 91 ? -11.544 3.159 -1.547 1.00 78.69 91 VAL A CA 1
ATOM 623 C C . VAL A 1 91 ? -10.709 2.596 -2.699 1.00 78.69 91 VAL A C 1
ATOM 625 O O . VAL A 1 91 ? -10.761 3.103 -3.812 1.00 78.69 91 VAL A O 1
ATOM 628 N N . GLY A 1 92 ? -9.929 1.539 -2.450 1.00 71.31 92 GLY A N 1
ATOM 629 C CA . GLY A 1 92 ? -9.182 0.831 -3.486 1.00 71.31 92 GLY A CA 1
ATOM 630 C C . GLY A 1 92 ? -8.463 -0.415 -2.967 1.00 71.31 92 GLY A C 1
AT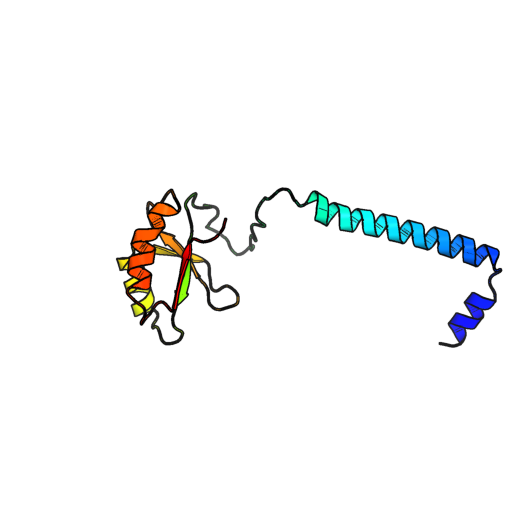OM 631 O O . GLY A 1 92 ? -8.247 -0.576 -1.767 1.00 71.31 92 GLY A O 1
ATOM 632 N N . GLY A 1 93 ? -8.055 -1.311 -3.865 1.00 67.25 93 GLY A N 1
ATOM 633 C CA . GLY A 1 93 ? -7.292 -2.517 -3.519 1.00 67.25 93 GLY A CA 1
ATOM 634 C C . GLY A 1 93 ? -7.381 -3.601 -4.597 1.00 67.25 93 GLY A C 1
ATOM 635 O O . GLY A 1 93 ? -7.856 -3.317 -5.693 1.00 67.25 93 GLY A O 1
ATOM 636 N N . PRO A 1 94 ? -6.977 -4.845 -4.288 1.00 65.56 94 PRO A N 1
ATOM 637 C CA . PRO A 1 94 ? -5.771 -5.190 -3.544 1.00 65.56 94 PRO A CA 1
ATOM 638 C C . PRO A 1 94 ? -4.528 -4.917 -4.407 1.00 65.56 94 PRO A C 1
ATOM 640 O O . PRO A 1 94 ? -4.360 -5.467 -5.495 1.00 65.56 94 PRO A O 1
ATOM 643 N N . LYS A 1 95 ? -3.627 -4.070 -3.908 1.00 69.06 95 LYS A N 1
ATOM 644 C CA . LYS A 1 95 ? -2.317 -3.832 -4.529 1.00 69.06 95 LYS A CA 1
ATOM 645 C C . LYS A 1 95 ? -1.441 -5.096 -4.431 1.00 69.06 95 LYS A C 1
ATOM 647 O O . LYS A 1 95 ? -1.709 -5.952 -3.576 1.00 69.06 95 LYS A O 1
ATOM 652 N N . PRO A 1 96 ? -0.374 -5.218 -5.249 1.00 63.50 96 PRO A N 1
ATOM 653 C CA . PRO A 1 96 ? 0.620 -6.278 -5.083 1.00 63.50 96 PRO A CA 1
ATOM 654 C C . PRO A 1 96 ? 1.050 -6.390 -3.614 1.00 63.50 96 PRO A C 1
ATOM 656 O O . PRO A 1 96 ? 1.411 -5.393 -2.994 1.00 63.50 96 PRO A O 1
ATOM 659 N N . GLY A 1 97 ? 0.946 -7.591 -3.039 1.00 67.69 97 GLY A N 1
ATOM 660 C CA . GLY A 1 97 ? 1.195 -7.823 -1.610 1.00 67.69 97 GLY A CA 1
ATOM 661 C C . GLY A 1 97 ? -0.046 -7.830 -0.705 1.00 67.69 97 GLY A C 1
ATOM 662 O O . GLY A 1 97 ? 0.108 -7.972 0.505 1.00 67.69 97 GLY A O 1
ATOM 663 N N . GLY A 1 98 ? -1.264 -7.724 -1.254 1.00 74.44 98 GLY A N 1
ATOM 664 C CA . GLY A 1 98 ? -2.511 -7.896 -0.489 1.00 74.44 98 GLY A CA 1
ATOM 665 C C . GLY A 1 98 ? -2.888 -6.685 0.367 1.00 74.44 98 GLY A C 1
ATOM 666 O O . GLY A 1 98 ? -3.457 -6.836 1.448 1.00 74.44 98 GLY A O 1
ATOM 667 N N . VAL A 1 99 ? -2.533 -5.486 -0.099 1.00 79.81 99 VAL A N 1
ATOM 668 C CA . VAL A 1 99 ? -2.759 -4.223 0.616 1.00 79.81 99 VAL A CA 1
ATOM 669 C C . VAL A 1 99 ? -3.946 -3.476 0.013 1.00 79.81 99 VAL A C 1
ATOM 671 O O . VAL A 1 99 ? -4.048 -3.322 -1.205 1.00 79.81 99 VAL A O 1
ATOM 674 N N . PHE A 1 100 ? -4.817 -2.976 0.875 1.00 83.12 100 PHE A N 1
ATOM 675 C CA . PHE A 1 100 ? -6.000 -2.192 0.554 1.00 83.12 100 PHE A CA 1
ATOM 676 C C . PHE A 1 100 ? -5.779 -0.733 0.946 1.00 83.12 100 PHE A C 1
ATOM 678 O O . PHE A 1 100 ? -5.076 -0.433 1.912 1.00 83.12 100 PHE A O 1
ATOM 685 N N . VAL A 1 101 ? -6.377 0.171 0.180 1.00 81.38 101 VAL A N 1
ATOM 686 C CA . VAL A 1 101 ? -6.422 1.600 0.478 1.00 81.38 101 VAL A CA 1
ATOM 687 C C . VAL A 1 101 ? -7.754 1.876 1.156 1.00 81.38 101 VAL A C 1
ATOM 689 O O . VAL A 1 101 ? -8.814 1.620 0.582 1.00 81.38 101 VAL A O 1
ATOM 692 N N . ILE A 1 102 ? -7.691 2.392 2.375 1.00 84.44 102 ILE A N 1
ATOM 693 C CA . ILE A 1 102 ? -8.856 2.775 3.159 1.00 84.44 102 ILE A CA 1
ATOM 694 C C . ILE A 1 102 ? -8.870 4.283 3.398 1.00 84.44 102 ILE A C 1
ATOM 696 O O . ILE A 1 102 ? -7.831 4.945 3.429 1.00 84.44 102 ILE A O 1
ATOM 700 N N . ARG A 1 103 ? -10.065 4.818 3.600 1.00 82.06 103 ARG A N 1
ATOM 701 C CA . ARG A 1 103 ? -10.325 6.197 4.001 1.00 82.06 103 ARG A CA 1
ATOM 702 C C . ARG A 1 103 ? -11.165 6.177 5.263 1.00 82.06 103 ARG A C 1
ATOM 704 O O . ARG A 1 103 ? -12.031 5.324 5.398 1.00 82.06 103 ARG A O 1
ATOM 711 N N . VAL A 1 104 ? -10.935 7.118 6.167 1.00 81.25 104 VAL A N 1
ATOM 712 C CA . VAL A 1 104 ? -11.797 7.310 7.338 1.00 81.25 104 VAL A CA 1
ATOM 713 C C . VAL A 1 104 ? -12.792 8.420 7.022 1.00 81.25 104 VAL A C 1
ATOM 715 O O . VAL A 1 104 ? -12.401 9.486 6.542 1.00 81.25 104 VAL A O 1
ATOM 718 N N . ALA A 1 105 ? -14.079 8.167 7.251 1.00 77.31 105 ALA A N 1
ATOM 719 C CA . ALA A 1 105 ? -15.122 9.154 7.000 1.00 77.31 105 ALA A CA 1
ATOM 720 C C . ALA A 1 105 ? -14.917 10.385 7.901 1.00 77.31 105 ALA A C 1
ATOM 722 O O . ALA A 1 105 ? -14.815 10.259 9.119 1.00 77.31 105 ALA A O 1
ATOM 723 N N . GLY A 1 106 ? -14.846 11.574 7.296 1.00 70.88 106 GLY A N 1
ATOM 724 C CA . GLY A 1 106 ? -14.656 12.840 8.014 1.00 70.88 106 GLY A CA 1
ATOM 725 C C . GLY A 1 106 ? -13.211 13.180 8.393 1.00 70.88 106 GLY A C 1
ATOM 726 O O . GLY A 1 106 ? -12.984 14.275 8.896 1.00 70.88 106 GLY A O 1
ATOM 727 N N . ALA A 1 107 ? -12.237 12.302 8.125 1.00 72.31 107 ALA A N 1
ATOM 728 C CA . ALA A 1 107 ? -10.830 12.647 8.299 1.00 72.31 107 ALA A CA 1
ATOM 729 C C . ALA A 1 107 ? -10.384 13.615 7.196 1.00 72.31 107 ALA A C 1
ATOM 731 O O . ALA A 1 107 ? -10.604 13.362 6.008 1.00 72.31 107 ALA A O 1
ATOM 732 N N . THR A 1 108 ? -9.734 14.701 7.603 1.00 68.12 108 THR A N 1
ATOM 733 C CA . THR A 1 108 ? -9.210 15.759 6.732 1.00 68.12 108 THR A CA 1
ATOM 734 C C . THR A 1 108 ? -7.687 15.851 6.834 1.00 68.12 108 THR A C 1
ATOM 736 O O . THR A 1 108 ? -7.036 16.230 5.861 1.00 68.12 1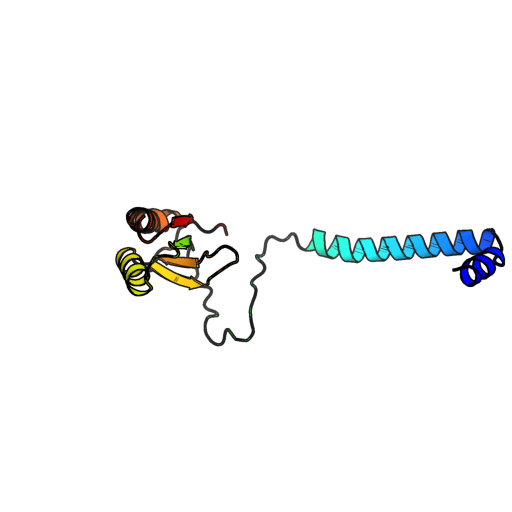08 THR A O 1
ATOM 739 N N . THR A 1 109 ? -7.095 15.435 7.963 1.00 70.06 109 THR A N 1
ATOM 740 C CA . THR A 1 109 ? -5.633 15.352 8.144 1.00 70.06 109 THR A CA 1
ATOM 741 C C . THR A 1 109 ? -5.144 13.939 8.504 1.00 70.06 109 THR A C 1
ATOM 743 O O . THR A 1 109 ? -5.899 13.143 9.071 1.00 70.06 109 THR A O 1
ATOM 746 N N . PRO A 1 110 ? -3.891 13.570 8.165 1.00 69.25 110 PRO A N 1
ATOM 747 C CA . PRO A 1 110 ? -3.345 12.243 8.462 1.00 69.25 110 PRO A CA 1
ATOM 748 C C . PRO A 1 110 ? -3.388 11.862 9.949 1.00 69.25 110 PRO A C 1
ATOM 750 O O . PRO A 1 110 ? -3.583 10.688 10.258 1.00 69.25 110 PRO A O 1
ATOM 753 N N . ASP A 1 111 ? -3.272 12.834 10.858 1.00 73.38 111 ASP A N 1
ATOM 754 C CA . ASP A 1 111 ? -3.359 12.622 12.311 1.00 73.38 111 ASP A CA 1
ATOM 755 C C . ASP A 1 111 ? -4.751 12.121 12.740 1.00 73.38 111 ASP A C 1
ATOM 757 O O . ASP A 1 111 ? -4.891 11.327 13.671 1.00 73.38 111 ASP A O 1
ATOM 761 N N . GLU A 1 112 ? -5.808 12.510 12.019 1.00 76.69 112 GLU A N 1
ATOM 762 C CA . GLU A 1 112 ? -7.177 12.049 12.285 1.00 76.69 112 GLU A CA 1
ATOM 763 C C . GLU A 1 112 ? -7.391 10.578 11.896 1.00 76.69 112 GLU A C 1
ATOM 765 O O . GLU A 1 112 ? -8.349 9.945 12.346 1.00 76.69 112 GLU A O 1
ATOM 770 N N . LEU A 1 113 ? -6.474 9.991 11.115 1.00 78.94 113 LEU A N 1
ATOM 771 C CA . LEU A 1 113 ? -6.486 8.562 10.806 1.00 78.94 113 LEU A CA 1
ATOM 772 C C . LEU A 1 113 ? -5.969 7.715 11.973 1.00 78.94 113 LEU A C 1
ATOM 774 O O . LEU A 1 113 ? -6.382 6.564 12.118 1.00 78.94 113 LEU A O 1
ATOM 778 N N . GLU A 1 114 ? -5.077 8.245 12.814 1.00 79.88 114 GLU A N 1
ATOM 779 C CA . GLU A 1 114 ? -4.449 7.506 13.915 1.00 79.88 114 GLU A CA 1
ATOM 780 C C . GLU A 1 114 ? -5.423 6.813 14.875 1.00 79.88 114 GLU A C 1
ATOM 782 O O . GLU A 1 114 ? -5.194 5.634 15.167 1.00 79.88 114 GLU A O 1
ATOM 787 N N . PRO A 1 115 ? -6.511 7.442 15.367 1.00 82.12 115 PRO A N 1
ATOM 788 C CA . PRO A 1 115 ? -7.455 6.755 16.246 1.00 82.12 115 PRO A CA 1
ATOM 789 C C . PRO A 1 115 ? -8.135 5.566 15.555 1.00 82.12 115 PRO A C 1
ATOM 791 O O . PRO A 1 115 ? -8.286 4.506 16.165 1.00 82.12 115 PRO A O 1
ATOM 794 N N . SER A 1 116 ? -8.501 5.697 14.280 1.00 81.81 116 SER A N 1
ATOM 795 C CA . SER A 1 116 ? -9.102 4.608 13.500 1.00 81.81 116 SER A CA 1
ATOM 796 C C . SER A 1 116 ? -8.093 3.509 13.174 1.00 81.81 116 SER A C 1
ATOM 798 O O . SER A 1 116 ? -8.403 2.327 13.318 1.00 81.81 116 SER A O 1
ATOM 800 N N . LEU A 1 117 ? -6.851 3.868 12.841 1.00 81.06 117 LEU A N 1
ATOM 801 C CA . LEU A 1 117 ? -5.766 2.906 12.646 1.00 81.06 117 LEU A CA 1
ATOM 802 C C . LEU A 1 117 ? -5.423 2.170 13.938 1.00 81.06 117 LEU A C 1
ATOM 804 O O . LEU A 1 117 ? -5.146 0.976 13.903 1.00 81.06 117 LEU A O 1
ATOM 808 N N . LYS A 1 118 ? -5.475 2.843 15.089 1.00 82.81 118 LYS A N 1
ATOM 809 C CA . LYS A 1 118 ? -5.262 2.217 16.395 1.00 82.81 118 LYS A CA 1
ATOM 810 C C . LYS A 1 118 ? -6.352 1.194 16.711 1.00 82.81 118 LYS A C 1
ATOM 812 O O . LYS A 1 118 ? -6.018 0.119 17.202 1.00 82.81 118 LYS A O 1
ATOM 817 N N . ARG A 1 119 ? -7.618 1.483 16.381 1.00 82.12 119 ARG A N 1
ATOM 818 C CA . ARG A 1 119 ? -8.716 0.504 16.490 1.00 82.12 119 ARG A CA 1
ATOM 819 C C . ARG A 1 119 ? -8.485 -0.691 15.570 1.00 82.12 119 ARG A C 1
ATOM 821 O O . ARG A 1 119 ? -8.497 -1.820 16.042 1.00 82.12 119 ARG A O 1
ATOM 828 N N . LEU A 1 120 ? -8.150 -0.454 14.301 1.00 81.31 120 LEU A N 1
ATOM 829 C CA . LEU A 1 120 ? -7.852 -1.527 13.342 1.00 81.31 120 LEU A CA 1
ATOM 830 C C . LEU A 1 120 ? -6.669 -2.400 13.782 1.00 81.31 120 LEU A C 1
ATOM 832 O O . LEU A 1 120 ? -6.755 -3.620 13.708 1.00 81.31 120 LEU A O 1
ATOM 836 N N . ARG A 1 121 ? -5.594 -1.801 14.307 1.00 81.31 121 ARG A N 1
ATOM 837 C CA . ARG A 1 121 ? -4.454 -2.532 14.893 1.00 81.31 121 ARG A CA 1
ATOM 838 C C . ARG A 1 121 ? -4.837 -3.322 16.148 1.00 81.31 121 ARG A C 1
ATOM 840 O O . ARG A 1 121 ? -4.170 -4.302 16.458 1.00 81.31 121 ARG A O 1
ATOM 847 N N . GLY A 1 122 ? -5.884 -2.904 16.860 1.00 78.69 122 GLY A N 1
ATOM 848 C CA . GLY A 1 122 ? -6.463 -3.648 17.979 1.00 78.69 122 GLY A CA 1
ATOM 849 C C . GLY A 1 122 ? -7.102 -4.974 17.554 1.00 78.69 122 GLY A C 1
ATOM 850 O O . GLY A 1 122 ? -7.117 -5.913 18.342 1.00 78.69 122 GLY A O 1
ATOM 851 N N . HIS A 1 123 ? -7.542 -5.090 16.296 1.00 78.00 123 HIS A N 1
ATOM 852 C CA . HIS A 1 123 ? -8.076 -6.323 15.712 1.00 78.00 123 HIS A CA 1
ATOM 853 C C . HIS A 1 123 ? -6.993 -7.106 14.958 1.00 78.00 123 HIS A C 1
ATOM 855 O O . HIS A 1 123 ? -7.116 -7.360 13.758 1.00 78.00 123 HIS A O 1
ATOM 861 N N . ALA A 1 124 ? -5.924 -7.506 15.653 1.00 72.62 124 ALA A N 1
ATOM 862 C CA . ALA A 1 124 ? -4.794 -8.234 15.059 1.00 72.62 124 ALA A CA 1
ATOM 863 C C . ALA A 1 124 ? -5.183 -9.592 14.428 1.00 72.62 124 ALA A C 1
ATOM 865 O O . ALA A 1 124 ? -4.489 -10.092 13.537 1.00 72.62 124 ALA A O 1
ATOM 866 N N . ASP A 1 125 ? -6.315 -10.167 14.845 1.00 74.12 125 ASP A N 1
ATOM 867 C CA . ASP A 1 125 ? -6.903 -11.385 14.269 1.00 74.12 125 ASP A CA 1
ATOM 868 C C . ASP A 1 125 ? -7.400 -11.192 12.825 1.00 74.12 125 ASP A C 1
ATOM 870 O O . ASP A 1 125 ? -7.496 -12.147 12.055 1.00 74.12 125 ASP A O 1
ATOM 874 N N . VAL A 1 126 ? -7.705 -9.948 12.445 1.00 77.56 126 VAL A N 1
ATOM 875 C CA . VAL A 1 126 ? -8.283 -9.576 11.144 1.00 77.56 126 VAL A CA 1
ATOM 876 C C . VAL A 1 126 ? -7.320 -8.699 10.345 1.00 77.56 126 VAL A C 1
ATOM 878 O O . VAL A 1 126 ? -7.226 -8.834 9.126 1.00 77.56 126 VAL A O 1
ATOM 881 N N . VAL A 1 127 ? -6.568 -7.826 11.017 1.00 79.94 127 VAL A N 1
ATOM 882 C CA . VAL A 1 127 ? -5.666 -6.839 10.419 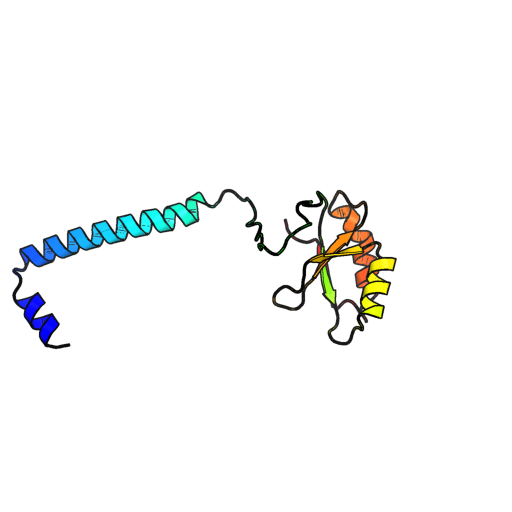1.00 79.94 127 VAL A CA 1
ATOM 883 C C . VAL A 1 127 ? -4.220 -7.241 10.677 1.00 79.94 127 VAL A C 1
ATOM 885 O O . VAL A 1 127 ? -3.757 -7.291 11.812 1.00 79.94 127 VAL A O 1
ATOM 888 N N . LYS A 1 128 ? -3.476 -7.494 9.600 1.00 79.50 128 LYS A N 1
ATOM 889 C CA . LYS A 1 128 ? -2.046 -7.812 9.653 1.00 79.50 128 LYS A CA 1
ATOM 890 C C . LYS A 1 128 ? -1.187 -6.550 9.733 1.00 79.50 128 LYS A C 1
ATOM 892 O O . LYS A 1 128 ? -0.137 -6.556 10.370 1.00 79.50 128 LYS A O 1
ATOM 897 N N . PHE A 1 129 ? -1.608 -5.478 9.068 1.00 79.31 129 PHE A N 1
ATOM 898 C CA . PHE A 1 129 ? -0.869 -4.219 9.024 1.00 79.31 129 PHE A CA 1
ATOM 899 C C . PHE A 1 129 ? -1.815 -3.050 8.780 1.00 79.31 129 PHE A C 1
ATOM 901 O O . PHE A 1 129 ? -2.755 -3.168 8.001 1.00 79.31 129 PHE A O 1
ATOM 908 N N . ALA A 1 130 ? -1.538 -1.912 9.410 1.00 80.94 130 ALA A N 1
ATOM 909 C CA . ALA A 1 130 ? -2.254 -0.666 9.173 1.00 80.94 130 ALA A CA 1
ATOM 910 C C . ALA A 1 130 ? -1.288 0.508 9.340 1.00 80.94 130 ALA A C 1
ATOM 912 O O . ALA A 1 130 ? -0.704 0.677 10.416 1.00 80.94 130 ALA A O 1
ATOM 913 N N . ALA A 1 131 ? -1.117 1.319 8.303 1.00 79.69 131 ALA A N 1
ATOM 914 C CA . ALA A 1 131 ? -0.243 2.487 8.306 1.00 79.69 131 ALA A CA 1
ATOM 915 C C . ALA A 1 131 ? -0.858 3.632 7.493 1.00 79.69 131 ALA A C 1
ATOM 917 O O . ALA A 1 131 ? -1.623 3.369 6.565 1.00 79.69 131 ALA A O 1
ATOM 918 N N . PRO A 1 132 ? -0.537 4.895 7.817 1.00 76.06 132 PRO A N 1
ATOM 919 C CA . PRO A 1 132 ? -0.905 6.015 6.960 1.00 76.06 132 PRO A CA 1
ATOM 920 C C . PRO A 1 132 ? -0.323 5.812 5.552 1.00 76.06 132 PRO A C 1
ATOM 922 O O . PRO A 1 132 ? 0.798 5.323 5.393 1.00 76.06 132 PRO A O 1
ATOM 925 N N . GLY A 1 133 ? -1.116 6.118 4.527 1.00 64.88 133 GLY A N 1
ATOM 926 C CA . GLY A 1 133 ? -0.694 6.051 3.137 1.00 64.88 133 GLY A CA 1
ATOM 927 C C . GLY A 1 133 ? 0.181 7.257 2.837 1.00 64.88 133 GLY A C 1
ATOM 928 O O . GLY A 1 133 ? -0.241 8.388 3.066 1.00 64.88 133 GLY A O 1
ATOM 929 N N . GLY A 1 134 ? 1.408 7.014 2.375 1.00 53.94 134 GLY A N 1
ATOM 930 C CA . GLY A 1 134 ? 2.259 8.079 1.849 1.00 53.94 134 GLY A CA 1
ATOM 931 C C . GLY A 1 134 ? 1.597 8.696 0.620 1.00 53.94 134 GLY A C 1
ATOM 932 O O . GLY A 1 134 ? 1.145 7.950 -0.254 1.00 53.94 134 GLY A O 1
ATOM 933 N N . GLN A 1 135 ? 1.491 10.024 0.632 1.00 39.66 135 GLN A N 1
ATOM 934 C CA . GLN A 1 135 ? 1.057 10.849 -0.498 1.00 39.66 135 GLN A CA 1
ATOM 935 C C . GLN A 1 135 ? 2.061 10.731 -1.646 1.00 39.66 135 GLN A C 1
ATOM 937 O O . GLN A 1 135 ? 3.272 10.638 -1.338 1.00 39.66 135 GLN A O 1
#

pLDDT: mean 71.72, std 13.62, range [39.66, 92.12]

Organism: NCBI:txid1437009

Radius of gyration: 26.92 Å; chains: 1; bounding box: 56×34×66 Å

Secondary structure (DSSP, 8-state):
-HHHHHHHHTS-HHHHHHHHHHHHHHHHHHHHHHHHHHHTT-S--------TT-TT-----SS-EEEEEE-TT--HHHHHHHHHHTTEEEEEEEETTTEEEEEETT--SGGGHHHHHHHHHH-TTTEEEEEEPP-

Sequence (135 aa):
MRWFSARIAALSPQTLAWGAAAAALVIFAQAGIIGGSFLGGVEESGSTYQTASDGSASQAAAGPTALVSFQPSATAAAVEAALREAGAEIVGGPKPGGVFVIRVAGATTPDELEPSLKRLRGHADVVKFAAPGGQ

Foldseek 3Di:
DVVVVVVVVPDDPVVVVVVVVVVVVVVVVVCCVVVCCVVVPPPPDDPPPDDPVPPDDVPPVQAWKKKWAWDPPADPVNVVVLCVVLQKDFPDDDDPPRITIIDHPPHHDQVVSVVSQVSSVVPVVTTVDMGTDDD